Protein AF-X7XZR0-F1 (afdb_monomer)

Organism: NCBI:txid1299326

InterPro domains:
  IPR007080 RNA polymerase Rpb1, domain 1 [PF04997] (1-99)
  IPR044893 RNA polymerase Rpb1, clamp domain superfamily [G3DSA:4.10.860.120] (5-87)

Structure (mmCIF, N/CA/C/O backbone):
data_AF-X7XZR0-F1
#
_entry.id   AF-X7XZR0-F1
#
loop_
_atom_site.group_PDB
_atom_site.id
_atom_site.type_symbol
_atom_site.label_atom_id
_atom_site.label_alt_id
_atom_site.label_comp_id
_atom_site.label_asym_id
_atom_site.label_entity_id
_atom_site.label_seq_id
_atom_site.pdbx_PDB_ins_code
_atom_site.Cartn_x
_atom_site.Cartn_y
_atom_site.Cartn_z
_atom_site.occupancy
_atom_site.B_iso_or_equiv
_atom_site.auth_seq_id
_atom_site.auth_comp_id
_atom_site.auth_asym_id
_atom_site.auth_atom_id
_atom_site.pdbx_PDB_model_num
ATOM 1 N N . MET A 1 1 ? -14.276 3.575 11.565 1.00 80.25 1 MET A N 1
ATOM 2 C CA . MET A 1 1 ? -12.926 3.500 12.165 1.00 80.25 1 MET A CA 1
ATOM 3 C C . MET A 1 1 ? -12.912 3.235 13.671 1.00 80.25 1 MET A C 1
ATOM 5 O O . MET A 1 1 ? -11.899 2.750 14.128 1.00 80.25 1 MET A O 1
ATOM 9 N N . PHE A 1 2 ? -13.987 3.455 14.441 1.00 84.88 2 PHE A N 1
ATOM 10 C CA . PHE A 1 2 ? -13.981 3.261 15.908 1.00 84.88 2 PHE A CA 1
ATOM 11 C C . PHE A 1 2 ? -14.912 2.128 16.354 1.00 84.88 2 PHE A C 1
ATOM 13 O O . PHE A 1 2 ? -15.792 2.313 17.186 1.00 84.88 2 PHE A O 1
ATOM 20 N N . CYS A 1 3 ? -14.796 0.961 15.722 1.00 84.12 3 CYS A N 1
ATOM 21 C CA . CYS A 1 3 ? -15.646 -0.169 16.082 1.00 84.12 3 CYS A CA 1
ATOM 22 C C . CYS A 1 3 ? -15.211 -0.733 17.442 1.00 84.12 3 CYS A C 1
ATOM 24 O O . CYS A 1 3 ? -14.092 -1.233 17.558 1.00 84.12 3 CYS A O 1
ATOM 26 N N . GLU A 1 4 ? -16.100 -0.709 18.440 1.00 81.62 4 GLU A N 1
ATOM 27 C CA . GLU A 1 4 ? -15.815 -1.209 19.798 1.00 81.62 4 GLU A CA 1
ATOM 28 C C . GLU A 1 4 ? -15.479 -2.707 19.829 1.00 81.62 4 GLU A C 1
ATOM 30 O O . GLU A 1 4 ? -14.830 -3.198 20.746 1.00 81.62 4 GLU A O 1
ATOM 35 N N . LYS A 1 5 ? -15.864 -3.438 18.780 1.00 79.81 5 LYS A N 1
ATOM 36 C CA . LYS A 1 5 ? -15.466 -4.830 18.564 1.00 79.81 5 LYS A CA 1
ATOM 37 C C . LYS A 1 5 ? -13.965 -5.017 18.353 1.00 79.81 5 LYS A C 1
ATOM 39 O O . LYS A 1 5 ? -13.438 -6.047 18.744 1.00 79.81 5 LYS A O 1
ATOM 44 N N . ILE A 1 6 ? -13.302 -4.065 17.705 1.00 82.06 6 ILE A N 1
ATOM 45 C CA . ILE A 1 6 ? -11.880 -4.169 17.351 1.00 82.06 6 ILE A CA 1
ATOM 46 C C . ILE A 1 6 ? -11.048 -3.394 18.369 1.00 82.06 6 ILE A C 1
ATOM 48 O O . ILE A 1 6 ? -10.085 -3.913 18.924 1.00 82.06 6 ILE A O 1
ATOM 52 N N . PHE A 1 7 ? -11.457 -2.156 18.642 1.00 85.62 7 PHE A N 1
ATOM 53 C CA . PHE A 1 7 ? -10.708 -1.241 19.496 1.00 85.62 7 PHE A CA 1
ATOM 54 C C . PHE A 1 7 ? -11.107 -1.328 20.968 1.00 85.62 7 PHE A C 1
ATOM 56 O O . PHE A 1 7 ? -10.429 -0.745 21.793 1.00 85.62 7 PHE A O 1
ATOM 63 N N . GLY A 1 8 ? -12.147 -2.072 21.341 1.00 81.06 8 GLY A N 1
ATOM 64 C CA . GLY A 1 8 ? -12.628 -2.121 22.723 1.00 81.06 8 GLY A CA 1
ATOM 65 C C . GLY A 1 8 ? -13.626 -1.002 23.061 1.00 81.06 8 GLY A C 1
ATOM 66 O O . GLY A 1 8 ? -13.934 -0.154 22.219 1.00 81.06 8 GLY A O 1
ATOM 67 N N . PRO A 1 9 ? -14.194 -1.023 24.276 1.0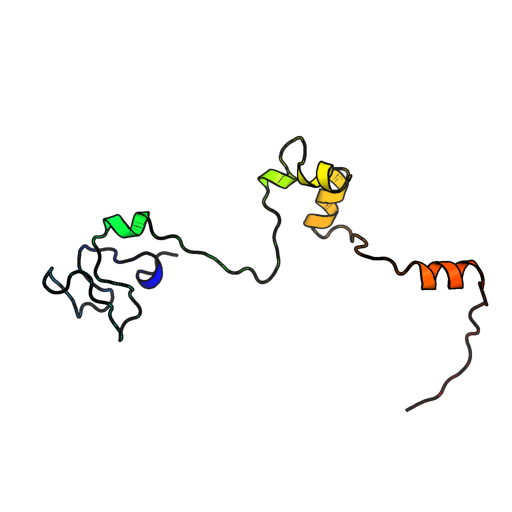0 82.50 9 PRO A N 1
ATOM 68 C CA . PRO A 1 9 ? -15.350 -0.204 24.629 1.00 82.50 9 PRO A CA 1
ATOM 69 C C . PRO A 1 9 ? -15.006 1.277 24.850 1.00 82.50 9 PRO A C 1
ATOM 71 O O . PRO A 1 9 ? -13.941 1.626 25.363 1.00 82.50 9 PRO A O 1
ATOM 74 N N . THR A 1 10 ? -15.946 2.170 24.515 1.00 82.56 10 THR A N 1
ATOM 75 C CA . THR A 1 10 ? -15.794 3.623 24.741 1.00 82.56 10 THR A CA 1
ATOM 76 C C . THR A 1 10 ? -15.960 4.008 26.213 1.00 82.56 10 THR A C 1
ATOM 78 O O . THR A 1 10 ? -15.421 5.023 26.665 1.00 82.56 10 THR A O 1
ATOM 81 N N . ARG A 1 11 ? -16.734 3.219 26.963 1.00 80.06 11 ARG A N 1
ATOM 82 C CA . ARG A 1 11 ? -17.051 3.433 28.376 1.00 80.06 11 ARG A CA 1
ATOM 83 C C . ARG A 1 11 ? -16.514 2.284 29.205 1.00 80.06 11 ARG A C 1
ATOM 85 O O . ARG A 1 11 ? -16.513 1.138 28.763 1.00 80.06 11 ARG A O 1
ATOM 92 N N . ASP A 1 12 ? -16.067 2.608 30.409 1.00 77.62 12 ASP A N 1
ATOM 93 C CA . ASP A 1 12 ? -15.494 1.615 31.302 1.00 77.62 12 ASP A CA 1
ATOM 94 C C . ASP A 1 12 ? -16.532 0.557 31.656 1.00 77.62 12 ASP A C 1
ATOM 96 O O . ASP A 1 12 ? -17.616 0.861 32.150 1.00 77.62 12 ASP A O 1
ATOM 100 N N . TRP A 1 13 ? -16.168 -0.697 31.411 1.00 74.44 13 TRP A N 1
ATOM 101 C CA . TRP A 1 13 ? -16.960 -1.863 31.780 1.00 74.44 13 TRP A CA 1
ATOM 102 C C . TRP A 1 13 ? -18.380 -1.927 31.184 1.00 74.44 13 TRP A C 1
ATOM 104 O O . TRP A 1 13 ? -19.258 -2.584 31.746 1.00 74.44 13 TRP A O 1
ATOM 114 N N . GLU A 1 14 ? -18.610 -1.293 30.033 1.00 76.25 14 GLU A N 1
ATOM 115 C CA . GLU A 1 14 ? -19.871 -1.385 29.291 1.00 76.25 14 GLU A CA 1
ATOM 116 C C . GLU A 1 14 ? -19.645 -1.998 27.904 1.00 76.25 14 GLU A C 1
ATOM 118 O O . GLU A 1 14 ? -18.724 -1.625 27.182 1.00 76.25 14 GLU A O 1
ATOM 123 N N . CYS A 1 15 ? -20.510 -2.933 27.504 1.00 73.81 15 CYS A N 1
ATOM 124 C CA . CYS A 1 15 ? -20.530 -3.457 26.135 1.00 73.81 15 CYS A CA 1
ATOM 125 C C . CYS A 1 15 ? -21.470 -2.635 25.238 1.00 73.81 15 CYS A C 1
ATOM 127 O O . CYS A 1 15 ? -22.536 -2.215 25.691 1.00 73.81 15 CYS A O 1
ATOM 129 N N . TYR A 1 16 ? -21.145 -2.531 23.943 1.00 75.88 16 TYR A N 1
ATOM 130 C CA . TYR A 1 16 ? -21.948 -1.882 22.894 1.00 75.88 16 TYR A CA 1
ATOM 131 C C . TYR A 1 16 ? -23.458 -2.185 22.953 1.00 75.88 16 TYR A C 1
ATOM 133 O O . TYR A 1 16 ? -24.292 -1.310 22.744 1.00 75.88 16 TYR A O 1
ATOM 141 N N . CYS A 1 17 ? -23.838 -3.432 23.255 1.00 74.00 17 CYS A N 1
ATOM 142 C CA . CYS A 1 17 ? -25.245 -3.851 23.293 1.00 74.00 17 CYS A CA 1
ATOM 143 C C . CYS A 1 17 ? -26.023 -3.412 24.543 1.00 74.00 17 CYS A C 1
ATOM 145 O O . CYS A 1 17 ? -27.220 -3.676 24.635 1.00 74.00 17 CYS A O 1
ATOM 147 N N . GLY A 1 18 ? -25.355 -2.838 25.546 1.00 72.62 18 GLY A N 1
ATOM 148 C CA . GLY A 1 18 ? -25.969 -2.395 26.797 1.00 72.62 18 GLY A CA 1
ATOM 149 C C . GLY A 1 18 ? -26.475 -3.503 27.733 1.00 72.62 18 GLY A C 1
ATOM 150 O O . GLY A 1 18 ? -26.968 -3.168 28.807 1.00 72.62 18 GLY A O 1
ATOM 151 N N . LYS A 1 19 ? -26.353 -4.795 27.377 1.00 71.56 19 LYS A N 1
ATOM 152 C CA . LYS A 1 19 ? -26.751 -5.930 28.243 1.00 71.56 19 LYS A CA 1
ATOM 153 C C . LYS A 1 19 ? -25.877 -6.079 29.484 1.00 71.56 19 LYS A C 1
ATOM 155 O O . LYS A 1 19 ? -26.347 -6.558 30.508 1.00 71.56 19 LYS A O 1
ATOM 160 N N . TYR A 1 20 ? -24.612 -5.696 29.371 1.00 67.00 20 TYR A N 1
ATOM 161 C CA . TYR A 1 20 ? -23.627 -5.820 30.433 1.00 67.00 20 TYR A CA 1
ATOM 162 C C . TYR A 1 20 ? -23.176 -4.416 30.806 1.00 67.00 20 TYR A C 1
ATOM 164 O O . TYR A 1 20 ? -22.522 -3.737 30.011 1.00 67.00 20 TYR A O 1
ATOM 172 N N . LYS A 1 21 ? -23.627 -3.979 31.981 1.00 64.50 21 LYS A N 1
ATOM 173 C CA . LYS A 1 21 ? -23.312 -2.702 32.615 1.00 64.50 21 LYS A CA 1
ATOM 174 C C . LYS A 1 21 ? -22.895 -3.003 34.049 1.00 64.50 21 LYS A C 1
ATOM 176 O O . LYS A 1 21 ? -23.493 -3.877 34.673 1.00 64.50 21 LYS A O 1
ATOM 181 N N . ALA A 1 22 ? -21.930 -2.242 34.552 1.00 61.66 22 ALA A N 1
ATOM 182 C CA . ALA A 1 22 ? -21.318 -2.390 35.872 1.00 61.66 22 ALA A CA 1
ATOM 183 C C . ALA A 1 22 ? -20.335 -3.570 36.011 1.00 61.66 22 ALA A C 1
ATOM 185 O O . ALA A 1 22 ? -20.461 -4.615 35.375 1.00 61.66 22 ALA A O 1
ATOM 186 N N . GLY A 1 23 ? -19.333 -3.368 36.875 1.00 58.72 23 GLY A N 1
ATOM 187 C CA . GLY A 1 23 ? -18.112 -4.174 37.022 1.00 58.72 23 GLY A CA 1
ATOM 188 C C . GLY A 1 23 ? -18.272 -5.611 37.535 1.00 58.72 23 GLY A C 1
ATOM 189 O O . GLY A 1 23 ? -17.309 -6.167 38.042 1.00 58.72 23 GLY A O 1
ATOM 190 N N . ALA A 1 24 ? -19.450 -6.225 37.413 1.00 60.09 24 ALA A N 1
ATOM 191 C CA . ALA A 1 24 ? -19.698 -7.603 37.841 1.00 60.09 24 ALA A CA 1
ATOM 192 C C . ALA A 1 24 ? -19.146 -8.667 36.865 1.00 60.09 24 ALA A C 1
ATOM 194 O O . ALA A 1 24 ? -19.044 -9.832 37.233 1.00 60.09 24 ALA A O 1
ATOM 195 N N . LEU A 1 25 ? -18.790 -8.294 35.627 1.00 61.59 25 LEU A N 1
ATOM 196 C CA . LEU A 1 25 ? -18.362 -9.218 34.559 1.00 61.59 25 LEU A CA 1
ATOM 197 C C . LEU A 1 25 ? -17.015 -8.812 33.941 1.00 61.59 25 LEU A C 1
ATOM 199 O O . LEU A 1 25 ? -16.866 -8.737 32.720 1.00 61.59 25 LEU A O 1
ATOM 203 N N . GLN A 1 26 ? -16.028 -8.520 34.788 1.00 62.16 26 GLN A N 1
ATOM 204 C CA . GLN A 1 26 ? -14.674 -8.200 34.331 1.00 62.16 26 GLN A CA 1
ATOM 205 C C . GLN A 1 26 ? -14.065 -9.398 33.578 1.00 62.16 26 GLN A C 1
ATOM 207 O O . GLN A 1 26 ? -14.033 -10.508 34.102 1.00 62.16 26 GLN A O 1
ATOM 212 N N . GLY A 1 27 ? -13.588 -9.184 32.346 1.00 60.84 27 GLY A N 1
ATOM 213 C CA . GLY A 1 27 ? -12.832 -10.193 31.586 1.00 60.84 27 GLY A CA 1
ATOM 214 C C . GLY A 1 27 ? -13.650 -11.280 30.876 1.00 60.84 27 GLY A C 1
ATOM 215 O O . GLY A 1 27 ? -13.068 -12.207 30.320 1.00 60.84 27 GLY A O 1
ATOM 216 N N . HIS A 1 28 ? -14.984 -11.192 30.847 1.00 65.25 28 HIS A N 1
ATOM 217 C CA . HIS A 1 28 ? -15.802 -12.194 30.157 1.00 65.25 28 HIS A CA 1
ATOM 218 C C . HIS A 1 28 ? -15.966 -11.875 28.660 1.00 65.25 28 HIS A C 1
ATOM 220 O O . HIS A 1 28 ? -16.392 -10.779 28.283 1.00 65.25 28 HIS A O 1
ATOM 226 N N . HIS A 1 29 ? -15.685 -12.851 27.791 1.00 62.22 29 HIS A N 1
ATOM 227 C CA . HIS A 1 29 ? -15.963 -12.739 26.356 1.00 62.22 29 HIS A CA 1
ATOM 228 C C . HIS A 1 29 ? -17.461 -12.901 26.076 1.00 62.22 29 HIS A C 1
ATOM 230 O O . HIS A 1 29 ? -18.096 -13.858 26.530 1.00 62.22 29 HIS A O 1
ATOM 236 N N . LEU A 1 30 ? -18.030 -11.987 25.289 1.00 63.34 30 LEU A N 1
ATOM 237 C CA . LEU A 1 30 ? -19.445 -12.004 24.935 1.00 63.34 30 LEU A CA 1
ATOM 238 C C . LEU A 1 30 ? -19.648 -12.764 23.624 1.00 63.34 30 LEU A C 1
ATOM 240 O O . LEU A 1 30 ? -19.285 -12.304 22.550 1.00 63.34 30 LEU A O 1
ATOM 244 N N . ARG A 1 31 ? -20.260 -13.950 23.703 1.00 57.59 31 ARG A N 1
ATOM 245 C CA . ARG A 1 31 ? -20.467 -14.825 22.534 1.00 57.59 31 ARG A CA 1
ATOM 246 C C . ARG A 1 31 ? -21.501 -14.281 21.536 1.00 57.59 31 ARG A C 1
ATOM 248 O O . ARG A 1 31 ? -21.455 -14.627 20.363 1.00 57.59 31 ARG A O 1
ATOM 255 N N . ALA A 1 32 ? -22.438 -13.451 22.003 1.00 57.31 32 ALA A N 1
ATOM 256 C CA . ALA A 1 32 ? -23.578 -12.969 21.213 1.00 57.31 32 ALA A CA 1
ATOM 257 C C . ALA A 1 32 ? -23.360 -11.594 20.564 1.00 57.31 32 ALA A C 1
ATOM 259 O O . ALA A 1 32 ? -24.052 -11.234 19.617 1.00 57.31 32 ALA A O 1
ATOM 260 N N . VAL A 1 33 ? -22.420 -10.809 21.080 1.00 55.31 33 VAL A N 1
ATOM 261 C CA . VAL A 1 33 ? -22.102 -9.479 20.568 1.00 55.31 33 VAL A CA 1
ATOM 262 C C . VAL A 1 33 ? -20.620 -9.508 20.390 1.00 55.31 33 VAL A C 1
ATOM 264 O O . VAL A 1 33 ? -19.901 -9.733 21.352 1.00 55.31 33 VAL A O 1
ATOM 267 N N . ALA A 1 34 ? -20.167 -9.320 19.165 1.00 52.84 34 ALA A N 1
ATOM 268 C CA . ALA A 1 34 ? -18.782 -9.546 18.820 1.00 52.84 34 ALA A CA 1
ATOM 269 C C . ALA A 1 34 ? -17.826 -8.474 19.394 1.00 52.84 34 ALA A C 1
ATOM 271 O O . ALA A 1 34 ? -16.766 -8.252 18.838 1.00 52.84 34 ALA A O 1
ATOM 272 N N . VAL A 1 35 ? -18.210 -7.811 20.488 1.00 62.34 35 VAL A N 1
ATOM 273 C CA . VAL A 1 35 ? -17.345 -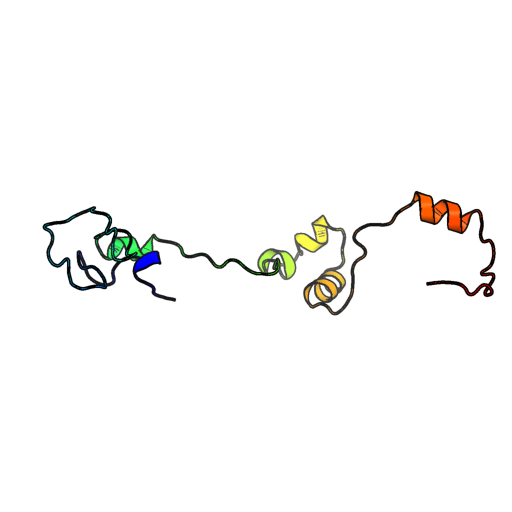7.031 21.363 1.00 62.34 35 VAL A CA 1
ATOM 274 C C . VAL A 1 35 ? -16.446 -7.995 22.123 1.00 62.34 35 VAL A C 1
ATOM 276 O O . VAL A 1 35 ? -16.895 -8.786 22.956 1.00 62.34 35 VAL A O 1
ATOM 279 N N . SER A 1 36 ? -15.161 -7.933 21.797 1.00 59.25 36 SER A N 1
ATOM 280 C CA . SER A 1 36 ? -14.115 -8.619 22.533 1.00 59.25 36 SER A CA 1
ATOM 281 C C . SER A 1 36 ? -13.938 -7.933 23.886 1.00 59.25 36 SER A C 1
ATOM 283 O O . SER A 1 36 ? -13.294 -6.892 23.962 1.00 59.25 36 SER A O 1
ATOM 285 N N . GLU A 1 37 ? -14.508 -8.552 24.916 1.00 61.38 37 GLU A N 1
ATOM 286 C CA . GLU A 1 37 ? -14.242 -8.306 26.338 1.00 61.38 37 GLU A CA 1
ATOM 287 C C . GLU A 1 37 ? -14.759 -6.983 26.913 1.00 61.38 37 GLU A C 1
ATOM 289 O O . GLU A 1 37 ? -14.711 -5.906 26.321 1.00 61.38 37 GLU A O 1
ATOM 294 N N . VAL A 1 38 ? -15.244 -7.085 28.146 1.00 67.44 38 VAL A N 1
ATOM 295 C CA . VAL A 1 38 ? -15.544 -5.936 28.989 1.00 67.44 38 VAL A CA 1
ATOM 296 C C . VAL A 1 38 ? -14.234 -5.554 29.691 1.00 67.44 38 VAL A C 1
ATOM 298 O O . VAL A 1 38 ? -13.875 -6.130 30.718 1.00 67.44 38 VAL A O 1
ATOM 301 N N . THR A 1 39 ? -13.487 -4.640 29.072 1.00 68.81 39 THR A N 1
ATOM 302 C CA . THR A 1 39 ? -12.176 -4.123 29.511 1.00 68.81 39 THR A CA 1
ATOM 303 C C . THR A 1 39 ? -12.316 -2.632 29.865 1.00 68.81 39 THR A C 1
ATOM 305 O O . THR A 1 39 ? -13.216 -1.971 29.340 1.00 68.81 39 THR A O 1
ATOM 308 N N . PRO A 1 40 ? -11.470 -2.050 30.734 1.00 72.69 40 PRO A N 1
ATOM 309 C CA . PRO A 1 40 ? -11.416 -0.599 30.904 1.00 72.69 40 PRO A CA 1
ATOM 310 C C . PRO A 1 40 ? -11.070 0.106 29.586 1.00 72.69 40 PRO A C 1
ATOM 312 O O . PRO A 1 40 ? -10.296 -0.406 28.771 1.00 72.69 40 PRO A O 1
ATOM 315 N N . ARG A 1 41 ? -11.582 1.328 29.415 1.00 74.38 41 ARG A N 1
ATOM 316 C CA . ARG A 1 41 ? -11.390 2.174 28.226 1.00 74.38 41 ARG A CA 1
ATOM 317 C C . ARG A 1 41 ? -9.917 2.386 27.882 1.00 74.38 41 ARG A C 1
ATOM 319 O O . ARG A 1 41 ? -9.575 2.571 26.716 1.00 74.38 41 ARG A O 1
ATOM 326 N N . GLN A 1 42 ? -9.033 2.361 28.878 1.00 77.81 42 GLN A N 1
ATOM 327 C CA . GLN A 1 42 ? -7.592 2.520 28.680 1.00 77.81 42 GLN A CA 1
ATOM 328 C C . GLN A 1 42 ? -7.026 1.511 27.664 1.00 77.81 42 GLN A C 1
ATOM 330 O O . GLN A 1 42 ? -6.205 1.896 26.833 1.00 77.81 42 GLN A O 1
ATOM 335 N N . GLY A 1 43 ? -7.528 0.270 27.655 1.00 70.00 43 GLY A N 1
ATOM 336 C CA . GLY A 1 43 ? -7.079 -0.769 26.722 1.00 70.00 43 GLY A CA 1
ATOM 337 C C . GLY A 1 43 ? -7.381 -0.456 25.252 1.00 70.00 43 GLY A C 1
ATOM 338 O O . GLY A 1 43 ? -6.726 -0.997 24.364 1.00 70.00 43 GLY A O 1
ATOM 339 N N . ALA A 1 44 ? -8.309 0.467 24.968 1.00 75.69 44 ALA A N 1
ATOM 340 C CA . ALA A 1 44 ? -8.625 0.864 23.598 1.00 75.69 44 ALA A CA 1
ATOM 341 C C . ALA A 1 44 ? -7.505 1.641 22.896 1.00 75.69 44 ALA A C 1
ATOM 343 O O . ALA A 1 44 ? -7.510 1.779 21.676 1.00 75.69 44 ALA A O 1
ATOM 344 N N . ARG A 1 45 ? -6.531 2.141 23.663 1.00 82.25 45 ARG A N 1
ATOM 345 C CA . ARG A 1 45 ? -5.350 2.839 23.139 1.00 82.25 45 ARG A CA 1
ATOM 346 C C . ARG A 1 45 ? -4.246 1.887 22.685 1.00 82.25 45 ARG A C 1
ATOM 348 O O . ARG A 1 45 ? -3.365 2.306 21.947 1.00 82.25 45 ARG A O 1
ATOM 355 N N . GLU A 1 46 ? -4.293 0.638 23.138 1.00 85.94 46 GLU A N 1
ATOM 356 C CA . GLU A 1 46 ? -3.260 -0.370 22.882 1.00 85.94 46 GLU A CA 1
ATOM 357 C C . GLU A 1 46 ? -3.671 -1.347 21.771 1.00 85.94 46 GLU A C 1
ATOM 359 O O . GLU A 1 46 ? -2.821 -1.970 21.137 1.00 85.94 46 GLU A O 1
ATOM 364 N N . ARG A 1 47 ? -4.977 -1.470 21.493 1.00 84.44 47 ARG A N 1
ATOM 365 C CA . ARG A 1 47 ? -5.502 -2.353 20.443 1.00 84.44 47 ARG A CA 1
ATOM 366 C C . ARG A 1 47 ? -5.285 -1.745 19.056 1.00 84.44 47 ARG A C 1
ATOM 368 O O . ARG A 1 47 ? -5.780 -0.662 18.752 1.00 84.44 47 ARG A O 1
ATOM 375 N N . MET A 1 48 ? -4.591 -2.484 18.194 1.00 88.69 48 MET A N 1
ATOM 376 C CA . MET A 1 48 ? -4.308 -2.085 16.815 1.00 88.69 48 MET A CA 1
ATOM 377 C C . MET A 1 48 ? -5.314 -2.712 15.847 1.00 88.69 48 MET A C 1
ATOM 379 O O . MET A 1 48 ? -5.576 -3.913 15.890 1.00 88.69 48 MET A O 1
ATOM 383 N N . GLY A 1 49 ? -5.854 -1.898 14.942 1.00 89.56 49 GLY A N 1
ATOM 384 C CA . GLY A 1 49 ? -6.590 -2.377 13.773 1.00 89.56 49 GLY A CA 1
ATOM 385 C C . GLY A 1 49 ? -5.653 -2.563 12.581 1.00 89.56 49 GLY A C 1
ATOM 386 O O . GLY A 1 49 ? -4.618 -1.905 12.494 1.00 89.56 49 GLY A O 1
ATOM 387 N N . HIS A 1 50 ? -6.031 -3.423 11.641 1.00 92.25 50 HIS A N 1
ATOM 388 C CA . HIS A 1 50 ? -5.354 -3.547 10.353 1.00 92.25 50 HIS A CA 1
ATOM 389 C C . HIS A 1 50 ? -6.379 -3.541 9.216 1.00 92.25 50 HIS A C 1
ATOM 391 O O . HIS A 1 50 ? -7.569 -3.777 9.435 1.00 92.25 50 HIS A O 1
ATOM 397 N N . ILE A 1 51 ? -5.908 -3.228 8.010 1.00 95.00 51 ILE A N 1
ATOM 398 C CA . ILE A 1 51 ? -6.697 -3.248 6.779 1.00 95.00 51 ILE A CA 1
ATOM 399 C C . ILE A 1 51 ? -5.981 -4.180 5.808 1.00 95.00 51 ILE A C 1
ATOM 401 O O . ILE A 1 51 ? -4.803 -3.975 5.514 1.00 95.00 51 ILE A O 1
ATOM 405 N N . GLU A 1 52 ? -6.692 -5.183 5.309 1.00 95.50 52 GLU A N 1
ATOM 406 C CA . GLU A 1 52 ? -6.202 -6.039 4.234 1.00 95.50 52 GLU A CA 1
ATOM 407 C C . GLU A 1 52 ? -6.425 -5.334 2.896 1.00 95.50 52 GLU A C 1
ATOM 409 O O . GLU A 1 52 ? -7.553 -5.015 2.514 1.00 95.50 52 GLU A O 1
ATOM 414 N N . LEU A 1 53 ? -5.330 -5.034 2.202 1.00 96.56 53 LEU A N 1
ATOM 415 C CA . LEU A 1 53 ? -5.377 -4.406 0.889 1.00 96.56 53 LEU A CA 1
ATOM 416 C C . LEU A 1 53 ? -5.506 -5.483 -0.187 1.00 96.56 53 LEU A C 1
ATOM 418 O O . LEU A 1 53 ? -4.806 -6.491 -0.151 1.00 96.56 53 LEU A O 1
ATOM 422 N N . ALA A 1 54 ? -6.353 -5.237 -1.186 1.00 97.25 54 ALA A N 1
ATOM 423 C CA . ALA A 1 54 ? -6.507 -6.138 -2.329 1.00 97.25 54 ALA A CA 1
ATOM 424 C C . ALA A 1 54 ? -5.250 -6.202 -3.220 1.00 97.25 54 ALA A C 1
ATOM 426 O O . ALA A 1 54 ? -5.058 -7.168 -3.952 1.00 97.25 54 ALA A O 1
ATOM 427 N N . ALA A 1 55 ? -4.404 -5.170 -3.165 1.00 95.69 55 ALA A N 1
ATOM 428 C CA . ALA A 1 55 ? -3.154 -5.085 -3.904 1.00 95.69 55 ALA A CA 1
ATOM 429 C C . ALA A 1 55 ? -2.015 -4.632 -2.977 1.00 95.69 55 ALA A C 1
ATOM 431 O O . ALA A 1 55 ? -2.251 -3.836 -2.060 1.00 95.69 55 ALA A O 1
ATOM 432 N N . PRO A 1 56 ? -0.779 -5.107 -3.209 1.00 94.38 56 PRO A N 1
ATOM 433 C CA . PRO A 1 56 ? 0.373 -4.680 -2.429 1.00 94.38 56 PRO A CA 1
ATOM 434 C C . PRO A 1 56 ? 0.691 -3.203 -2.689 1.00 94.38 56 PRO A C 1
ATOM 436 O O . PRO A 1 56 ? 0.588 -2.716 -3.814 1.00 94.38 56 PRO A O 1
ATOM 439 N N . VAL A 1 57 ? 1.118 -2.495 -1.643 1.00 95.44 57 VAL A N 1
ATOM 440 C CA . VAL A 1 57 ? 1.508 -1.080 -1.707 1.00 95.44 57 VAL A CA 1
ATOM 441 C C . VAL A 1 57 ? 2.901 -0.913 -1.113 1.00 95.44 57 VAL A C 1
ATOM 443 O O . VAL A 1 57 ? 3.223 -1.480 -0.070 1.00 95.44 57 VAL A O 1
ATOM 446 N N . THR A 1 58 ? 3.738 -0.107 -1.763 1.00 93.19 58 THR A N 1
ATOM 447 C CA . THR A 1 58 ? 5.058 0.255 -1.241 1.00 93.19 58 THR A CA 1
ATOM 448 C C . THR A 1 58 ? 4.943 1.366 -0.206 1.00 93.19 58 THR A C 1
ATOM 450 O O . THR A 1 58 ? 4.310 2.395 -0.451 1.00 93.19 58 THR A O 1
ATOM 453 N N . HIS A 1 59 ? 5.622 1.221 0.927 1.00 93.62 59 HIS A N 1
ATOM 454 C CA . HIS A 1 59 ? 5.638 2.265 1.944 1.00 93.62 59 HIS A CA 1
ATOM 455 C C . HIS A 1 59 ? 6.520 3.459 1.517 1.00 93.62 59 HIS A C 1
ATOM 457 O O . HIS A 1 59 ? 7.704 3.302 1.206 1.00 93.62 59 HIS A O 1
ATOM 463 N N . ILE A 1 60 ? 5.962 4.677 1.553 1.00 92.31 60 ILE A N 1
ATOM 464 C CA . ILE A 1 60 ? 6.567 5.898 0.983 1.00 92.31 60 ILE A CA 1
ATOM 465 C C . ILE A 1 60 ? 7.971 6.222 1.519 1.00 92.31 60 ILE A C 1
ATOM 467 O O . ILE A 1 60 ? 8.825 6.676 0.760 1.00 92.31 60 ILE A O 1
ATOM 471 N N . TRP A 1 61 ? 8.259 5.928 2.791 1.00 92.06 61 TRP A N 1
ATOM 472 C CA . TRP A 1 61 ? 9.582 6.163 3.399 1.00 92.06 61 TRP A CA 1
ATOM 473 C C . TRP A 1 61 ? 10.733 5.358 2.781 1.00 92.06 61 TRP A C 1
ATOM 475 O O . TRP A 1 61 ? 11.894 5.722 2.965 1.00 92.06 61 TRP A O 1
ATOM 485 N N . TYR A 1 62 ? 10.450 4.255 2.088 1.00 89.88 62 TYR A N 1
ATOM 486 C CA . TYR A 1 62 ? 11.479 3.475 1.388 1.00 89.88 62 TYR A CA 1
ATOM 487 C C . TYR A 1 62 ? 11.591 3.852 -0.091 1.00 89.88 62 TYR A C 1
ATOM 489 O O . TYR A 1 62 ? 12.599 3.541 -0.721 1.00 89.88 62 TYR A O 1
ATOM 497 N N . PHE A 1 63 ? 10.580 4.549 -0.614 1.00 86.12 63 PHE A N 1
ATOM 498 C CA . PHE A 1 63 ? 10.498 5.001 -1.997 1.00 86.12 63 PHE A CA 1
ATOM 499 C C . PHE A 1 63 ? 11.019 6.438 -2.174 1.00 86.12 63 PHE A C 1
ATOM 501 O O . PHE A 1 63 ? 11.989 6.631 -2.904 1.00 86.12 63 PHE A O 1
ATOM 508 N N . LYS A 1 64 ? 10.419 7.428 -1.491 1.00 87.06 64 LYS A N 1
ATOM 509 C CA . LYS A 1 64 ? 10.743 8.867 -1.616 1.00 87.06 64 LYS A CA 1
ATOM 510 C C . LYS A 1 64 ? 11.867 9.347 -0.690 1.00 87.06 64 LYS A C 1
ATOM 512 O O . LYS A 1 64 ? 12.338 10.468 -0.858 1.00 87.06 64 LYS A O 1
ATOM 517 N N . GLY A 1 65 ? 12.287 8.543 0.290 1.00 85.75 65 GLY A N 1
ATOM 518 C CA . GLY A 1 65 ? 13.460 8.869 1.108 1.00 85.75 65 GLY A CA 1
ATOM 519 C C . GLY A 1 65 ? 14.705 8.949 0.224 1.00 85.75 65 GLY A C 1
ATOM 520 O O . GLY A 1 65 ? 14.870 8.102 -0.645 1.00 85.75 65 GLY A O 1
ATOM 521 N N . VAL A 1 66 ? 15.553 9.961 0.408 1.00 86.81 66 VAL A N 1
ATOM 522 C CA . VAL A 1 66 ? 16.827 10.096 -0.316 1.00 86.81 66 VAL A CA 1
ATOM 523 C C . VAL A 1 66 ? 17.952 9.657 0.627 1.00 86.81 66 VAL A C 1
ATOM 525 O O . VAL A 1 66 ? 18.085 10.260 1.691 1.00 86.81 66 VAL A O 1
ATOM 528 N N . PRO A 1 67 ? 18.763 8.641 0.285 1.00 84.94 67 PRO A N 1
ATOM 529 C CA . PRO A 1 67 ? 18.669 7.782 -0.899 1.00 84.94 67 PRO A CA 1
ATOM 530 C C . PRO A 1 67 ? 17.484 6.798 -0.856 1.00 84.94 67 PRO A C 1
ATOM 532 O O . PRO A 1 67 ? 17.112 6.302 0.211 1.00 84.94 67 PRO A O 1
ATOM 535 N N . SER A 1 68 ? 16.917 6.474 -2.027 1.00 88.12 68 SER A N 1
ATOM 536 C CA . SER A 1 68 ? 15.805 5.516 -2.125 1.00 88.12 68 SER A CA 1
ATOM 537 C C . SER A 1 68 ? 16.307 4.115 -1.803 1.00 88.12 68 SER A C 1
ATOM 539 O O . SER A 1 68 ? 17.052 3.525 -2.583 1.00 88.12 68 SER A O 1
ATOM 541 N N . ARG A 1 69 ? 15.899 3.568 -0.653 1.00 90.12 69 ARG A N 1
ATOM 542 C CA . ARG A 1 69 ? 16.311 2.222 -0.220 1.00 90.12 69 ARG A CA 1
ATOM 543 C C . ARG A 1 69 ? 15.868 1.147 -1.211 1.00 90.12 69 ARG A C 1
ATOM 545 O O . ARG A 1 69 ? 16.620 0.214 -1.462 1.00 90.12 69 ARG A O 1
ATOM 552 N N . LEU A 1 70 ? 14.681 1.307 -1.803 1.00 90.25 70 LEU A N 1
ATOM 553 C CA . LEU A 1 70 ? 14.199 0.415 -2.860 1.00 90.25 70 LEU A CA 1
ATOM 554 C C . LEU A 1 70 ? 14.992 0.573 -4.161 1.00 90.25 70 LEU A C 1
ATOM 556 O O . LEU A 1 70 ? 15.310 -0.429 -4.792 1.00 90.25 70 LEU A O 1
ATOM 560 N N . GLY A 1 71 ? 15.344 1.808 -4.534 1.00 89.94 71 GLY A N 1
ATOM 561 C CA . GLY A 1 71 ? 16.173 2.067 -5.713 1.00 89.94 71 GLY A CA 1
ATOM 562 C C . GLY A 1 71 ? 17.546 1.402 -5.613 1.00 89.94 71 GLY A C 1
ATOM 563 O O . GLY A 1 71 ? 17.965 0.736 -6.549 1.00 89.94 71 GLY A O 1
ATOM 564 N N . TYR A 1 72 ? 18.198 1.496 -4.450 1.00 90.38 72 TYR A N 1
ATOM 565 C CA . TYR A 1 72 ? 19.490 0.843 -4.208 1.00 90.38 72 TYR A CA 1
ATOM 566 C C . TYR A 1 72 ? 19.415 -0.686 -4.218 1.00 90.38 72 TYR A C 1
ATOM 568 O O . TYR A 1 72 ? 20.343 -1.332 -4.686 1.00 90.38 72 TYR A O 1
ATOM 576 N N . LEU A 1 73 ? 18.333 -1.271 -3.697 1.00 92.12 73 LEU A N 1
ATOM 577 C CA . LEU A 1 73 ? 18.187 -2.727 -3.644 1.00 92.12 73 LEU A CA 1
ATOM 578 C C . LEU A 1 73 ? 17.972 -3.345 -5.033 1.00 92.12 73 LEU A C 1
ATOM 580 O O . LEU A 1 73 ? 18.438 -4.451 -5.286 1.00 92.12 73 LEU A O 1
ATOM 584 N N . LEU A 1 74 ? 17.242 -2.648 -5.905 1.00 90.62 74 LEU A N 1
ATOM 585 C CA . LEU A 1 74 ? 16.873 -3.127 -7.241 1.00 90.62 74 LEU A CA 1
ATOM 586 C C . LEU A 1 74 ? 17.764 -2.565 -8.357 1.00 90.62 74 LEU A C 1
ATOM 588 O O . LEU A 1 74 ? 17.512 -2.860 -9.520 1.00 90.62 74 LEU A O 1
ATOM 592 N N . ASP A 1 75 ? 18.760 -1.746 -8.010 1.00 91.44 75 ASP A N 1
ATOM 593 C CA . ASP A 1 75 ? 19.603 -0.997 -8.950 1.00 91.44 75 ASP A CA 1
ATOM 594 C C . ASP A 1 75 ? 18.786 -0.192 -9.985 1.00 91.44 75 ASP A C 1
ATOM 596 O O . ASP A 1 75 ? 19.060 -0.165 -11.183 1.00 91.44 75 ASP A O 1
ATOM 600 N N . LEU A 1 76 ? 17.716 0.459 -9.512 1.00 90.00 76 LEU A N 1
ATOM 601 C CA . LEU A 1 76 ? 16.824 1.281 -10.331 1.00 90.00 76 LEU A CA 1
ATOM 602 C C . LEU A 1 76 ? 16.981 2.762 -9.995 1.00 90.00 76 LEU A C 1
ATOM 604 O O . LEU A 1 76 ? 16.991 3.170 -8.828 1.00 90.00 76 LEU A O 1
ATOM 608 N N . ALA A 1 77 ? 17.000 3.600 -11.033 1.00 91.38 77 ALA A N 1
ATOM 609 C CA . ALA A 1 77 ? 16.955 5.042 -10.855 1.00 91.38 77 ALA A CA 1
ATOM 610 C C . ALA A 1 77 ? 15.645 5.451 -10.144 1.00 91.38 77 ALA A C 1
ATOM 612 O O . ALA A 1 77 ? 14.568 4.974 -10.519 1.00 91.38 77 ALA A O 1
ATOM 613 N N . PRO A 1 78 ? 15.675 6.394 -9.178 1.00 88.69 78 PRO A N 1
ATOM 614 C CA . PRO A 1 78 ? 14.475 6.805 -8.441 1.00 88.69 78 PRO A CA 1
ATOM 615 C C . PRO A 1 78 ? 13.321 7.277 -9.338 1.00 88.69 78 PRO A C 1
ATOM 617 O O . PRO A 1 78 ? 12.155 7.059 -9.017 1.00 88.69 78 PRO A O 1
ATOM 620 N N . LYS A 1 79 ? 13.647 7.885 -10.488 1.00 90.75 79 LYS A N 1
ATOM 621 C CA . LYS A 1 79 ? 12.666 8.330 -11.489 1.00 90.75 79 LYS A CA 1
ATOM 622 C C . LYS A 1 79 ? 11.952 7.171 -12.182 1.00 90.75 79 LYS A C 1
ATOM 624 O O . LYS A 1 79 ? 10.779 7.305 -12.512 1.00 90.75 79 LYS A O 1
ATOM 629 N N . ASP A 1 80 ? 12.640 6.063 -12.432 1.00 92.69 80 ASP A N 1
ATOM 630 C CA . ASP A 1 80 ? 12.037 4.910 -13.103 1.00 92.69 80 ASP A CA 1
ATOM 631 C C . ASP A 1 80 ? 11.217 4.080 -12.119 1.00 92.69 80 ASP A C 1
ATOM 633 O O . ASP A 1 80 ? 10.102 3.675 -12.442 1.00 92.69 80 ASP A O 1
ATOM 637 N N . LEU A 1 81 ? 11.689 3.957 -10.875 1.00 91.56 81 LEU A N 1
ATOM 638 C CA . LEU A 1 81 ? 10.908 3.363 -9.793 1.00 91.56 81 LEU A CA 1
ATOM 639 C C . LEU A 1 81 ? 9.593 4.126 -9.547 1.00 91.56 81 LEU A C 1
ATOM 641 O O . LEU A 1 81 ? 8.548 3.513 -9.345 1.00 91.56 81 LEU A O 1
ATOM 645 N N . GLU A 1 82 ? 9.624 5.460 -9.627 1.00 92.00 82 GLU A N 1
ATOM 646 C CA . GLU A 1 82 ? 8.429 6.304 -9.538 1.00 92.00 82 GLU A CA 1
ATOM 647 C C . GLU A 1 82 ? 7.414 6.005 -10.646 1.00 92.00 82 GLU A C 1
ATOM 649 O O . GLU A 1 82 ? 6.227 5.836 -10.364 1.00 92.00 82 GLU A O 1
ATOM 654 N N . LYS A 1 83 ? 7.872 5.869 -11.895 1.00 93.94 83 LYS A N 1
ATOM 655 C CA . LYS A 1 83 ? 6.992 5.511 -13.015 1.00 93.94 83 LYS A CA 1
ATOM 656 C C . LYS A 1 83 ? 6.350 4.140 -12.816 1.00 93.94 83 LYS A C 1
ATOM 658 O O . LYS A 1 83 ? 5.179 3.984 -13.137 1.00 93.94 83 LYS A O 1
ATOM 663 N N . ILE A 1 84 ? 7.090 3.164 -12.291 1.00 93.62 84 ILE A N 1
ATOM 664 C CA . ILE A 1 84 ? 6.574 1.808 -12.063 1.00 93.62 84 ILE A CA 1
ATOM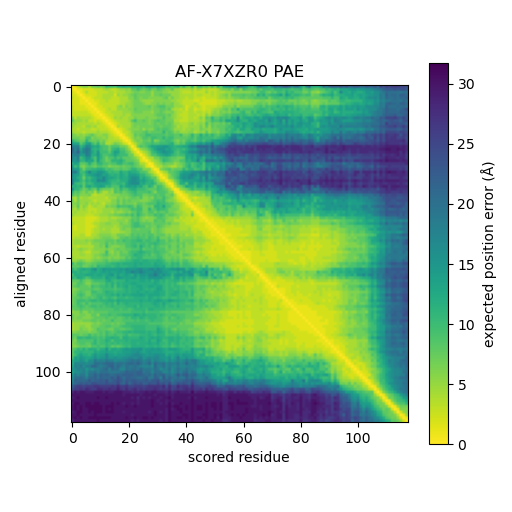 665 C C . ILE A 1 84 ? 5.503 1.815 -10.963 1.00 93.62 84 ILE A C 1
ATOM 667 O O . ILE A 1 84 ? 4.411 1.290 -11.166 1.00 93.62 84 ILE A O 1
ATOM 671 N N . ILE A 1 85 ? 5.776 2.451 -9.817 1.00 92.88 85 ILE A N 1
ATOM 672 C CA . ILE A 1 85 ? 4.853 2.476 -8.666 1.00 92.88 85 ILE A CA 1
ATOM 673 C C . ILE A 1 85 ? 3.556 3.230 -8.991 1.00 92.88 85 ILE A C 1
ATOM 675 O O . ILE A 1 85 ? 2.483 2.823 -8.551 1.00 92.88 85 ILE A O 1
ATOM 679 N N . TYR A 1 86 ? 3.630 4.305 -9.780 1.00 94.94 86 TYR A N 1
ATOM 680 C CA . TYR A 1 86 ? 2.451 5.057 -10.222 1.00 94.94 86 TYR A CA 1
ATOM 681 C C . TYR A 1 86 ? 1.837 4.534 -11.529 1.00 94.94 86 TYR A C 1
ATOM 683 O O . TYR A 1 86 ? 1.057 5.247 -12.157 1.00 94.94 86 TYR A O 1
ATOM 691 N N . PHE A 1 87 ? 2.161 3.303 -11.939 1.00 93.56 87 PHE A N 1
ATOM 692 C CA . PHE A 1 87 ? 1.594 2.641 -13.122 1.00 93.56 87 PHE A CA 1
ATOM 693 C C . PHE A 1 87 ? 1.791 3.407 -14.448 1.00 93.56 87 PHE A C 1
ATOM 695 O O . PHE A 1 87 ? 1.032 3.224 -15.396 1.00 93.56 87 PHE A O 1
ATOM 702 N N . ALA A 1 88 ? 2.821 4.251 -14.544 1.00 95.75 88 ALA A N 1
ATOM 703 C CA . ALA A 1 88 ? 3.189 4.960 -15.770 1.00 95.75 88 ALA A CA 1
ATOM 704 C C . ALA A 1 88 ? 4.088 4.124 -16.699 1.00 95.75 88 ALA A C 1
ATOM 706 O O . ALA A 1 88 ? 4.170 4.407 -17.893 1.00 95.75 88 ALA A O 1
ATOM 707 N N . ALA A 1 89 ? 4.778 3.111 -16.168 1.00 94.50 89 ALA A N 1
ATOM 708 C CA . ALA A 1 89 ? 5.598 2.182 -16.941 1.00 94.50 89 ALA A CA 1
ATOM 709 C C . ALA A 1 89 ? 5.520 0.762 -16.365 1.00 94.50 89 ALA A C 1
ATOM 711 O O . ALA A 1 89 ? 5.383 0.580 -15.157 1.00 94.50 89 ALA A O 1
ATOM 712 N N . TYR A 1 90 ? 5.650 -0.242 -17.232 1.00 93.88 90 TYR A N 1
ATOM 713 C CA . TYR A 1 90 ? 5.767 -1.643 -16.829 1.00 93.88 90 TYR A CA 1
ATOM 714 C C . TYR A 1 90 ? 7.225 -2.010 -16.543 1.00 93.88 90 TYR A C 1
ATOM 716 O O . TYR A 1 90 ? 8.143 -1.477 -17.167 1.00 93.88 90 TYR A O 1
ATOM 724 N N . VAL A 1 91 ? 7.425 -2.968 -15.638 1.00 93.50 91 VAL A N 1
ATOM 725 C CA . VAL A 1 91 ? 8.720 -3.605 -15.379 1.00 93.50 91 VAL A CA 1
ATOM 726 C C . VAL A 1 91 ? 8.635 -5.080 -15.753 1.00 93.50 91 VAL A C 1
ATOM 728 O O . VAL A 1 91 ? 7.645 -5.750 -15.457 1.00 93.50 91 VAL A O 1
ATOM 731 N N . ILE A 1 92 ? 9.660 -5.581 -16.436 1.00 93.88 92 ILE A N 1
ATOM 732 C CA . ILE A 1 92 ? 9.754 -6.995 -16.794 1.00 93.88 92 ILE A CA 1
ATOM 733 C C . ILE A 1 92 ? 10.215 -7.752 -15.549 1.00 93.88 92 ILE A C 1
ATOM 735 O O . ILE A 1 92 ? 11.283 -7.467 -15.017 1.00 93.88 92 ILE A O 1
ATOM 739 N N . THR A 1 93 ? 9.408 -8.698 -15.075 1.00 93.25 93 THR A N 1
ATOM 740 C CA . THR A 1 93 ? 9.701 -9.470 -13.856 1.00 93.25 93 THR A CA 1
ATOM 741 C C . THR A 1 93 ? 10.500 -10.738 -14.132 1.00 93.25 93 THR A C 1
ATOM 743 O O . THR A 1 93 ? 11.316 -11.137 -13.309 1.00 93.25 93 THR A O 1
ATOM 746 N N . ALA A 1 94 ? 10.275 -11.372 -15.281 1.00 91.88 94 ALA A N 1
ATOM 747 C CA . ALA A 1 94 ? 10.968 -12.581 -15.695 1.00 91.88 94 ALA A CA 1
ATOM 748 C C . ALA A 1 94 ? 11.040 -12.654 -17.222 1.00 91.88 94 ALA A C 1
ATOM 750 O O . ALA A 1 94 ? 10.134 -12.195 -17.924 1.00 91.88 94 ALA A O 1
ATOM 751 N N . VAL A 1 95 ? 12.116 -13.253 -17.728 1.00 91.00 95 VAL A N 1
ATOM 752 C CA . VAL A 1 95 ? 12.304 -13.563 -19.146 1.00 91.00 95 VAL A CA 1
ATOM 753 C C . VAL A 1 95 ? 12.710 -15.026 -19.249 1.00 91.00 95 VAL A C 1
ATOM 755 O O . VAL A 1 95 ? 13.609 -15.465 -18.539 1.00 91.00 95 VAL A O 1
ATOM 758 N N . ASP A 1 96 ? 12.053 -15.772 -20.134 1.00 90.75 96 ASP A N 1
ATOM 759 C CA . ASP A 1 96 ? 12.491 -17.115 -20.516 1.00 90.75 96 ASP A CA 1
ATOM 760 C C . ASP A 1 96 ? 13.683 -16.997 -21.478 1.00 90.75 96 ASP A C 1
ATOM 762 O O . ASP A 1 96 ? 13.544 -16.576 -22.634 1.00 90.75 96 ASP A O 1
ATOM 766 N N . GLU A 1 97 ? 14.876 -17.315 -20.977 1.00 87.31 97 GLU A N 1
ATOM 767 C CA . GLU A 1 97 ? 16.114 -17.192 -21.744 1.00 87.31 97 GLU A CA 1
ATOM 768 C C . GLU A 1 97 ? 16.302 -18.304 -22.781 1.00 87.31 97 GLU A C 1
ATOM 770 O O . GLU A 1 97 ? 16.934 -18.063 -23.813 1.00 87.31 97 GLU A O 1
ATOM 775 N N . GLU A 1 98 ? 15.740 -19.495 -22.565 1.00 82.81 98 GLU A N 1
ATOM 776 C CA . GLU A 1 98 ? 15.869 -20.616 -23.501 1.00 82.81 98 GLU A CA 1
ATOM 777 C C . GLU A 1 98 ? 15.071 -20.337 -24.772 1.00 82.81 98 GLU A C 1
ATOM 779 O O . GLU A 1 98 ? 15.601 -20.413 -25.886 1.00 82.81 98 GLU A O 1
ATOM 784 N N . MET A 1 99 ? 13.814 -19.914 -24.611 1.00 81.31 99 MET A N 1
ATOM 785 C CA . MET A 1 99 ? 12.966 -19.529 -25.736 1.00 81.31 99 MET A CA 1
ATOM 786 C C . MET A 1 99 ? 13.555 -18.328 -26.491 1.00 81.31 99 MET A C 1
ATOM 788 O O . MET A 1 99 ? 13.465 -18.247 -27.722 1.00 81.31 99 MET A O 1
ATOM 792 N N . ARG A 1 10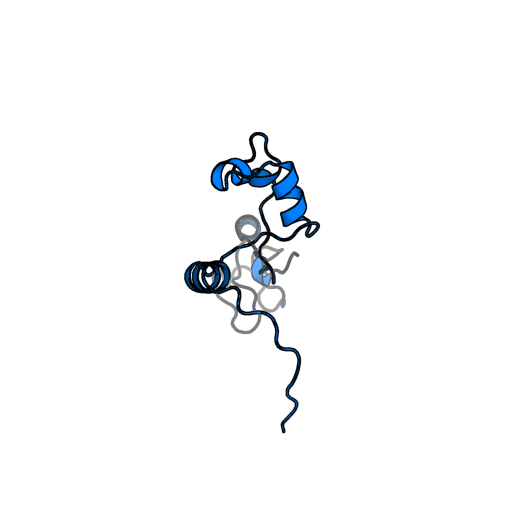0 ? 14.186 -17.391 -25.770 1.00 81.31 100 ARG A N 1
ATOM 793 C CA . ARG A 1 100 ? 14.847 -16.227 -26.371 1.00 81.31 100 ARG A CA 1
ATOM 794 C C . ARG A 1 100 ? 16.061 -16.633 -27.204 1.00 81.31 100 ARG A C 1
ATOM 796 O O . ARG A 1 100 ? 16.181 -16.163 -28.335 1.00 81.31 100 ARG A O 1
ATOM 803 N N . HIS A 1 101 ? 16.921 -17.514 -26.692 1.00 80.62 101 HIS A N 1
ATOM 804 C CA . HIS A 1 101 ? 18.078 -18.016 -27.437 1.00 80.62 101 HIS A CA 1
ATOM 805 C C . HIS A 1 101 ? 17.656 -18.833 -28.660 1.00 80.62 101 HIS A C 1
ATOM 807 O O . HIS A 1 101 ? 18.182 -18.603 -29.745 1.00 80.62 101 HIS A O 1
ATOM 813 N N . GLN A 1 102 ? 16.658 -19.712 -28.543 1.00 78.06 102 GLN A N 1
ATOM 814 C CA . GLN A 1 102 ? 16.152 -20.491 -29.681 1.00 78.06 102 GLN A CA 1
ATOM 815 C C . GLN A 1 102 ? 15.583 -19.592 -30.791 1.00 78.06 102 GLN A C 1
ATOM 817 O O . GLN A 1 102 ? 15.859 -19.813 -31.970 1.00 78.06 102 GLN A O 1
ATOM 822 N N . ARG A 1 103 ? 14.847 -18.532 -30.426 1.00 75.25 103 ARG A N 1
ATOM 823 C CA . ARG A 1 103 ? 14.336 -17.529 -31.379 1.00 75.25 103 ARG A CA 1
ATOM 824 C C . ARG A 1 103 ? 15.433 -16.653 -31.986 1.00 75.25 103 ARG A C 1
ATOM 826 O O . ARG A 1 103 ? 15.304 -16.254 -33.139 1.00 75.25 103 ARG A O 1
ATOM 833 N N . ALA A 1 104 ? 16.494 -16.355 -31.236 1.00 74.44 104 ALA A N 1
ATOM 834 C CA . ALA A 1 104 ? 17.633 -15.582 -31.731 1.00 74.44 104 ALA A CA 1
ATOM 835 C C . ALA A 1 104 ? 18.529 -16.400 -32.679 1.00 74.44 104 ALA A C 1
ATOM 837 O O . ALA A 1 104 ? 19.003 -15.873 -33.681 1.00 74.44 104 ALA A O 1
ATOM 838 N N . VAL A 1 105 ? 18.737 -17.688 -32.384 1.00 71.44 105 VAL A N 1
ATOM 839 C CA . VAL A 1 105 ? 19.584 -18.611 -33.164 1.00 71.44 105 VAL A CA 1
ATOM 840 C C . VAL A 1 105 ? 18.846 -19.176 -34.384 1.00 71.44 105 VAL A C 1
ATOM 842 O O . VAL A 1 105 ? 19.469 -19.499 -35.396 1.00 71.44 105 VAL A O 1
ATOM 845 N N . HIS A 1 106 ? 17.516 -19.278 -34.330 1.00 61.41 106 HIS A N 1
ATOM 846 C CA . HIS A 1 106 ? 16.695 -19.751 -35.440 1.00 61.41 106 HIS A CA 1
ATOM 847 C C . HIS A 1 106 ? 15.580 -18.746 -35.773 1.00 61.41 106 HIS A C 1
ATOM 849 O O . HIS A 1 106 ? 14.412 -18.973 -35.442 1.00 61.41 106 HIS A O 1
ATOM 855 N N . PRO A 1 107 ? 15.905 -17.638 -36.470 1.00 60.19 107 PRO A N 1
ATOM 856 C CA . PRO A 1 107 ? 14.919 -16.673 -36.938 1.00 60.19 107 PRO A CA 1
ATOM 857 C C . PRO A 1 107 ? 14.185 -17.249 -38.157 1.00 60.19 107 PRO A C 1
ATOM 859 O O . PRO A 1 107 ? 14.283 -16.724 -39.265 1.00 60.19 107 PRO A O 1
ATOM 862 N N . ARG A 1 108 ? 13.485 -18.383 -38.015 1.00 56.12 108 ARG A N 1
ATOM 863 C CA . ARG A 1 108 ? 12.615 -18.847 -39.100 1.00 56.12 108 ARG A CA 1
ATOM 864 C C . ARG A 1 108 ? 11.451 -17.876 -39.202 1.00 56.12 108 ARG A C 1
ATOM 866 O O . ARG A 1 108 ? 10.684 -17.704 -38.2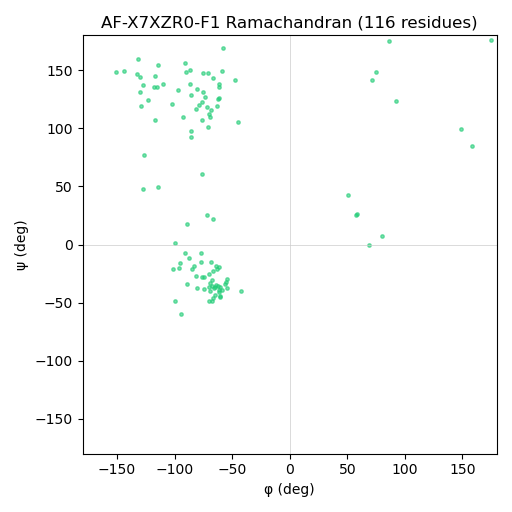56 1.00 56.12 108 ARG A O 1
ATOM 873 N N . GLY A 1 109 ? 11.403 -17.216 -40.356 1.00 48.81 109 GLY A N 1
ATOM 874 C CA . GL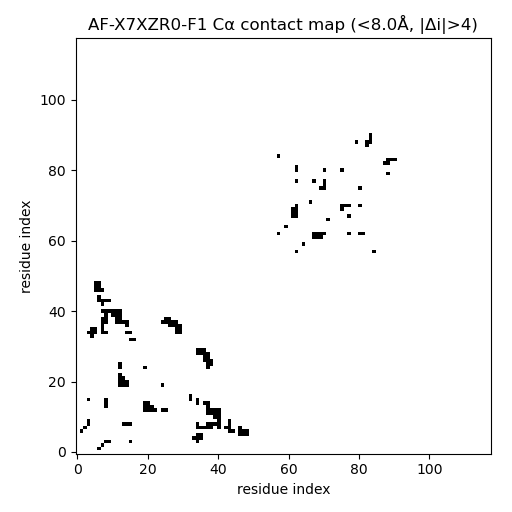Y A 1 109 ? 10.403 -16.237 -40.725 1.00 48.81 109 GLY A CA 1
ATOM 875 C C . GLY A 1 109 ? 8.992 -16.728 -40.438 1.00 48.81 109 GLY A C 1
ATOM 876 O O . GLY A 1 109 ? 8.650 -17.896 -40.625 1.00 48.81 109 GLY A O 1
ATOM 877 N N . ARG A 1 110 ? 8.187 -15.779 -39.974 1.00 51.53 110 ARG A N 1
ATOM 878 C CA . ARG A 1 110 ? 6.733 -15.821 -39.987 1.00 51.53 110 ARG A CA 1
ATOM 879 C C . ARG A 1 110 ? 6.261 -16.317 -41.362 1.00 51.53 110 ARG A C 1
ATOM 881 O O . ARG A 1 110 ? 6.306 -15.561 -42.325 1.00 51.53 110 ARG A O 1
ATOM 888 N N . ASN A 1 111 ? 5.809 -17.565 -41.440 1.00 47.91 111 ASN A N 1
ATOM 889 C CA . ASN A 1 111 ? 4.845 -17.955 -42.459 1.00 47.91 111 ASN A CA 1
ATOM 890 C C . ASN A 1 111 ? 3.467 -17.639 -41.890 1.00 47.91 111 ASN A C 1
ATOM 892 O O . ASN A 1 111 ? 2.914 -18.393 -41.090 1.00 47.91 111 ASN A O 1
ATOM 896 N N . ASP A 1 112 ? 2.955 -16.480 -42.291 1.00 54.88 112 ASP A N 1
ATOM 897 C CA . ASP A 1 112 ? 1.525 -16.228 -42.326 1.00 54.88 112 ASP A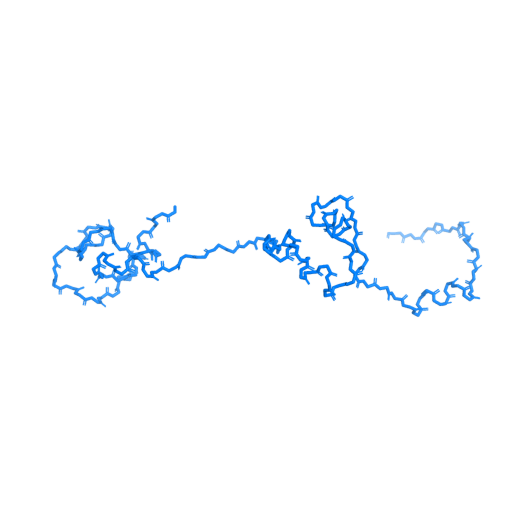 CA 1
ATOM 898 C C . ASP A 1 112 ? 0.915 -17.213 -43.335 1.00 54.88 112 ASP A C 1
ATOM 900 O O . ASP A 1 112 ? 1.281 -17.213 -44.509 1.00 54.88 112 ASP A O 1
ATOM 904 N N . GLY A 1 113 ? 0.009 -18.079 -42.880 1.00 48.56 113 GLY A N 1
ATOM 905 C CA . GLY A 1 113 ? -0.763 -18.949 -43.767 1.00 48.56 113 GLY A CA 1
ATOM 906 C C . GLY A 1 113 ? -1.128 -20.288 -43.141 1.00 48.56 113 GLY A C 1
ATOM 907 O O . GLY A 1 113 ? -0.331 -21.219 -43.156 1.00 48.56 113 GLY A O 1
ATOM 908 N N . GLY A 1 114 ? -2.361 -20.401 -42.647 1.00 37.06 114 GLY A N 1
ATOM 909 C CA . GLY A 1 114 ? -2.936 -21.692 -42.274 1.00 37.06 114 GLY A CA 1
ATOM 910 C C . GLY A 1 114 ? -4.082 -21.581 -41.283 1.00 37.06 114 GLY A C 1
ATOM 911 O O . GLY A 1 114 ? -3.884 -21.694 -40.081 1.00 37.06 114 GLY A O 1
ATOM 912 N N . ALA A 1 115 ? -5.281 -21.347 -41.807 1.00 52.56 115 ALA A N 1
ATOM 913 C CA . ALA A 1 115 ? -6.539 -21.528 -41.102 1.00 52.56 115 ALA A CA 1
ATOM 914 C C . ALA A 1 115 ? -6.734 -22.975 -40.591 1.00 52.56 115 ALA A C 1
ATOM 916 O O . ALA A 1 115 ? -6.085 -23.894 -41.080 1.00 52.56 115 ALA A O 1
ATOM 917 N N . GLN A 1 116 ? -7.761 -23.131 -39.738 1.00 48.66 116 GLN A N 1
ATOM 918 C CA . GLN A 1 116 ? -8.436 -24.362 -39.269 1.00 48.66 116 GLN A CA 1
ATOM 919 C C . GLN A 1 116 ? -7.874 -24.966 -37.965 1.00 48.66 116 GLN A C 1
ATOM 921 O O . GLN A 1 116 ? -6.704 -25.295 -37.877 1.00 48.66 116 GLN A O 1
ATOM 926 N N . GLY A 1 117 ? -8.670 -25.173 -36.910 1.00 42.69 117 GLY A N 1
ATOM 927 C CA . GLY A 1 117 ? -10.109 -24.975 -36.779 1.00 42.69 117 GLY A CA 1
ATOM 928 C C . GLY A 1 117 ? -10.677 -25.457 -35.438 1.00 42.69 117 GLY A C 1
ATOM 929 O O . GLY A 1 117 ? -9.977 -26.097 -34.660 1.00 42.69 117 GLY A O 1
ATOM 930 N N . ARG A 1 118 ? -11.985 -25.189 -35.314 1.00 43.47 118 ARG A N 1
ATOM 931 C CA . ARG A 1 118 ? -12.967 -25.539 -34.268 1.00 43.47 118 ARG A CA 1
ATOM 932 C C . ARG A 1 118 ? -12.899 -24.757 -32.964 1.00 43.47 118 ARG A C 1
ATOM 934 O O . ARG A 1 118 ? -11.924 -24.916 -32.208 1.00 43.47 118 ARG A O 1
#

Nearest PDB structures (foldseek):
  8e8m-assembly1_D  TM=9.409E-01  e=9.700E-11  Mycobacterium tuberculosis
  8q3i-assembly1_D  TM=9.492E-01  e=1.036E-10  Mycolicibacterium smegmatis MC2 155
  5x2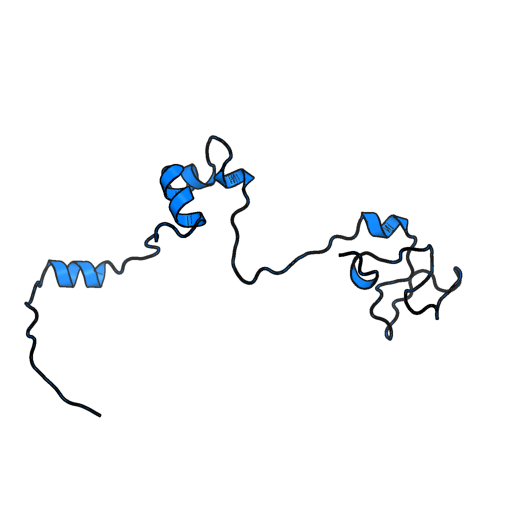2-assembly1_D  TM=9.509E-01  e=9.977E-07  Thermus thermophilus HB8
  7uwh-assembly1_J  TM=9.449E-01  e=1.216E-06  Escherichia coli
  6n61-assembly1_D  TM=7.555E-01  e=4.519E-07  Escherichia coli

Mean predicted aligned error: 12.52 Å

Foldseek 3Di:
DQPCLQLNDQAQQADPVRPTDDDPFAQDQDPPHSRGTRHGNVSSVVGDDDDDDPDDADDVCQLVPVVRVVCVVVVHDSVVVVCPRVVVDDDDPDDDVVVVVCCVVDVPDDPDDDDDDD

pLDDT: mean 78.13, std 15.09, range [37.06, 97.25]

Radius of gyration: 28.67 Å; Cα contacts (8 Å, |Δi|>4): 110; chains: 1; bounding box: 46×36×82 Å

Secondary structure (DSSP, 8-state):
---HHHH--SSTT--TTSS--SGGGTT---SSS-------GGGGGTPPP----SS----HHHHTSSS-HHHHHHT--HHHHHHHHTTSS-------HHHHHHHHH-------------

Sequence (118 aa):
MFCEKIFGPTRDWECYCGKYKAGALQGHHLRAVAVSEVTPRQGARERMGHIELAAPVTHIWYFKGVPSRLGYLLDLAPKDLEKIIYFAAYVITAVDEEMRHQRAVHPRGRNDGGAQGR

Solvent-accessible surface area (backbone atoms only — not comparable to full-atom values): 7712 Å² total; per-residue (Å²): 140,84,52,39,46,70,33,3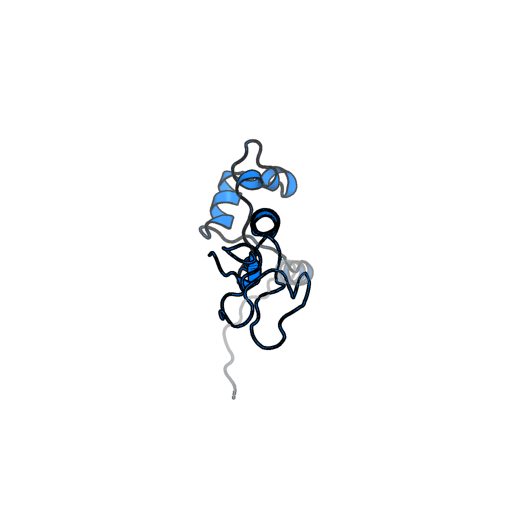0,28,91,44,68,33,32,44,95,84,63,83,48,65,61,82,86,54,72,72,46,74,45,90,90,47,77,39,59,40,32,43,57,35,72,57,32,78,74,45,79,85,86,80,89,68,96,60,92,78,83,62,60,75,40,57,75,34,86,77,29,56,54,26,67,74,69,76,39,58,66,71,58,52,50,31,41,77,70,70,73,42,89,78,88,87,79,78,68,62,66,66,49,49,52,48,69,76,50,72,73,73,86,75,85,80,80,85,86,82,134